Protein 4JA2 (pdb70)

Foldseek 3Di:
DAEEEEEALDPVVLVVLVVLCVVVVYHYHYHNHLVRVVVVVVPDQGQEYEAADHPPHGGLRSLQVLCVDPSRLPRAYEYEEQPPDPVVQVSSVVSRHPY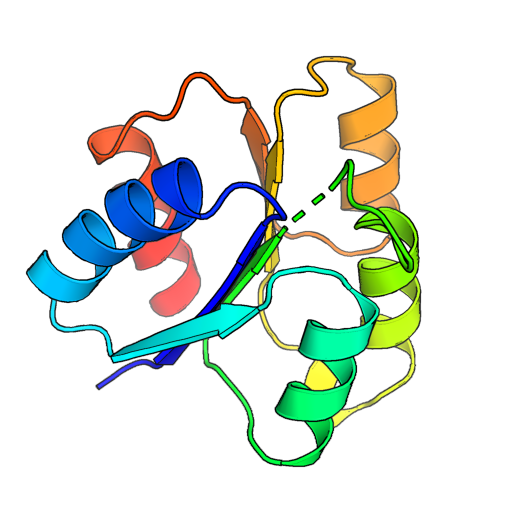YHYPVDDSVVVVVVVVVSSVD

Organism: Thermotoga maritima (strain ATCC 43589 / DSM 3109 / JCM 10099 / NBRC 100826 / MSB8) (NCBI:txid243274)

Sequence (120 aa):
SKKVLLVDDSAPIRKMVSFVLKKEGYEVIEAEENGQIALEKLSEFTPDLIVLIMMMPVMDGFTVLKKLQEKEEWKRIPVIVLTAKGGEEDESLALSLGARKVMRKPFSPSQFIEEVKHLLNE

CATH classification: 3.40.50.2300

InterPro domains:
  IPR001789 Signal transduction response regulator, receiver domain [PF00072] (5-116)
  IPR001789 Signal transduction response regulator, receiver domain [PS50110] (4-120)
  IPR001789 Signal transduction response regulator, receiver domain [SM00448] (3-116)
  IPR011006 CheY-like superfamily [SSF52172] (3-121)
  IPR050595 Bacterial response regulator [PTHR44591] (1-121)

Nearest PDB structures (foldseek):
  6rh1-assembly1_C  TM=9.984E-01  e=6.887E-20  Thermotoga maritima
  3t6k-assembly2_B  TM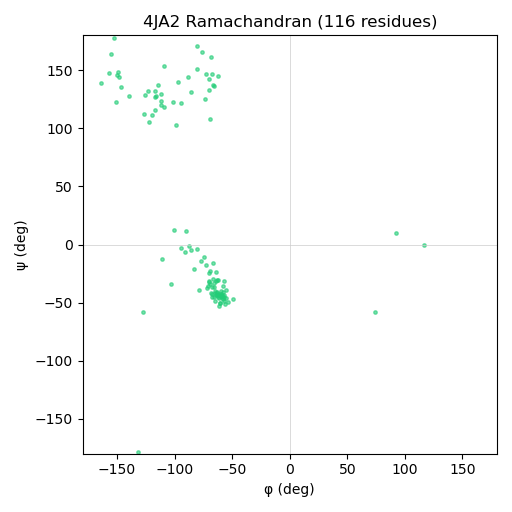=9.562E-01  e=1.834E-11  Chloroflexus aurantiacus J-10-fl
  8xat-assembly2_B-3  TM=8.828E-01  e=3.523E-07  Arabidopsis thaliana
  8xat-assembly1_A-2  TM=8.367E-01  e=3.523E-07  Arabidopsis thaliana
  2rjn-assembly1_A  TM=8.925E-01  e=2.669E-06  Neptuniibacter caesariensis

Secondary structure (DSSP, 8-state):
--EEEEE-S-HHHHHHHHHHHHHTT-EEEEESSHHHHHHHHTT---SEEE----SSS-HHHHHHHHTTSHHHHTS-EEEEES---HHHHHHHHHTT-SEEEESSP-HHHHHHHHHHHHT-

Radius of gyration: 12.89 Å; Cα contacts (8 Å, |Δi|>4): 201; chains: 1; bounding box: 32×28×31 Å

Structure (mmCIF, N/CA/C/O backbone):
data_4JA2
#
_entry.id   4JA2
#
_cell.length_a   53.980
_cell.length_b   58.060
_cell.length_c   71.470
_cell.angle_alpha   90.00
_cell.angle_beta   90.00
_cell.angle_gamma   90.00
#
_symmetry.space_group_name_H-M   'I 2 2 2'
#
loop_
_entity.id
_entity.type
_entity.pdbx_description
1 polymer 'Response regulator'
2 non-polymer 'MAGNESIUM ION'
3 non-polymer 'SULFATE ION'
4 non-polymer 'ACETATE ION'
5 water water
#
loop_
_atom_site.group_PDB
_atom_site.id
_atom_site.type_symbol
_atom_site.label_atom_id
_atom_site.label_alt_id
_atom_site.label_comp_id
_atom_site.label_asym_id
_atom_site.label_entity_id
_atom_site.label_seq_id
_atom_site.pdbx_PDB_ins_code
_atom_site.Cartn_x
_atom_site.Cartn_y
_atom_site.Cartn_z
_atom_site.occupancy
_atom_site.B_iso_or_equiv
_atom_site.auth_seq_id
_atom_site.auth_comp_id
_atom_site.auth_asym_id
_atom_site.auth_atom_id
_atom_site.pdbx_PDB_model_num
ATOM 1 N N . SER A 1 2 ? 7.633 0.048 7.752 1.00 19.30 2 SER A N 1
ATOM 2 C CA . SER A 1 2 ? 8.892 0.809 8.014 1.00 18.32 2 SER A CA 1
ATOM 3 C C . SER A 1 2 ? 9.104 1.006 9.518 1.00 17.29 2 SER A C 1
ATOM 4 O O . SER A 1 2 ? 8.149 1.004 10.300 1.00 18.78 2 SER A O 1
ATOM 6 N N . LYS A 1 3 ? 10.361 1.174 9.916 1.00 14.99 3 LYS A N 1
ATOM 7 C CA . LYS A 1 3 ? 10.694 1.397 11.324 1.00 13.78 3 LYS A CA 1
ATOM 8 C C . LYS A 1 3 ? 10.164 2.761 11.762 1.00 12.59 3 LYS A C 1
ATOM 9 O O . LYS A 1 3 ? 10.126 3.697 10.950 1.00 12.19 3 LYS A O 1
ATOM 15 N N . LYS A 1 4 ? 9.747 2.862 13.028 1.00 11.87 4 LYS A N 1
ATOM 16 C CA . LYS A 1 4 ? 9.212 4.115 13.589 1.00 11.33 4 LYS A CA 1
ATOM 17 C C . LYS A 1 4 ? 10.137 4.720 14.652 1.00 10.05 4 LYS A C 1
ATOM 18 O O . LYS A 1 4 ? 10.543 4.027 15.582 1.00 9.40 4 LYS A O 1
ATOM 24 N N . VAL A 1 5 ? 10.440 6.012 14.503 1.00 8.68 5 VAL A N 1
ATOM 25 C CA . VAL A 1 5 ? 11.319 6.729 15.436 1.00 8.10 5 VAL A CA 1
ATOM 26 C C . VAL A 1 5 ? 10.563 7.832 16.159 1.00 7.69 5 VAL A C 1
ATOM 27 O O . VAL A 1 5 ? 9.888 8.650 15.524 1.00 7.83 5 VAL A O 1
ATOM 31 N N . LEU A 1 6 ? 10.647 7.824 17.491 1.00 7.44 6 LEU A N 1
ATOM 32 C CA . LEU A 1 6 ? 10.101 8.913 18.291 1.00 7.28 6 LEU A CA 1
ATOM 33 C C . LEU A 1 6 ? 11.210 9.919 18.578 1.00 7.25 6 LEU A C 1
ATOM 34 O O . LEU A 1 6 ? 12.238 9.561 19.159 1.00 6.99 6 LEU A O 1
ATOM 39 N N . LEU A 1 7 ? 10.993 11.171 18.170 1.00 7.07 7 LEU A N 1
ATOM 40 C CA . LEU A 1 7 ? 11.971 12.241 18.332 1.00 7.39 7 LEU A CA 1
ATOM 41 C C . LEU A 1 7 ? 11.479 13.205 19.397 1.00 7.17 7 LEU A C 1
ATOM 42 O O . LEU A 1 7 ? 10.429 13.826 19.232 1.00 7.06 7 LEU A O 1
ATOM 47 N N . VAL A 1 8 ? 12.246 13.336 20.472 1.00 7.04 8 VAL A N 1
ATOM 48 C CA . VAL A 1 8 ? 11.819 14.128 21.618 1.00 6.98 8 VAL A CA 1
ATOM 49 C C . VAL A 1 8 ? 12.829 15.255 21.809 1.00 6.97 8 VAL A C 1
ATOM 50 O O . VAL A 1 8 ? 13.961 14.992 22.153 1.00 6.93 8 VAL A O 1
ATOM 54 N N . ASP A 1 9 ? 12.414 16.500 21.559 1.00 7.12 9 ASP A N 1
ATOM 55 C CA . ASP A 1 9 ? 13.287 17.678 21.737 1.00 7.49 9 ASP A CA 1
ATOM 56 C C . ASP A 1 9 ? 12.407 18.932 21.753 1.00 7.65 9 ASP A C 1
ATOM 57 O O . ASP A 1 9 ? 11.466 19.035 20.975 1.00 7.68 9 ASP A O 1
ATOM 62 N N . ASP A 1 10 ? 12.716 19.880 22.636 1.00 8.00 10 ASP A N 1
ATOM 63 C CA . ASP A 1 10 ? 11.890 21.090 22.742 1.00 8.59 10 ASP A CA 1
ATOM 64 C C . ASP A 1 10 ? 12.170 22.154 21.682 1.00 9.03 10 ASP A C 1
ATOM 65 O O . ASP A 1 10 ? 11.473 23.190 21.627 1.00 9.26 10 ASP A O 1
ATOM 70 N N . SER A 1 11 ? 13.173 21.903 20.843 1.00 8.85 11 SER A N 1
ATOM 71 C CA . SER A 1 11 ? 13.442 22.749 19.680 1.00 9.13 11 SER A CA 1
ATOM 72 C C . SER A 1 11 ? 12.864 22.138 18.393 1.00 9.29 11 SER A C 1
ATOM 73 O O . SER A 1 11 ? 13.426 21.200 17.847 1.00 9.11 11 SER A O 1
ATOM 76 N N . ALA A 1 12 ? 11.730 22.663 17.911 1.00 9.51 12 ALA A N 1
ATOM 77 C CA . ALA A 1 12 ? 11.164 22.174 16.662 1.00 9.73 12 ALA A CA 1
ATOM 78 C C . ALA A 1 12 ? 12.156 22.243 15.486 1.00 9.85 12 ALA A C 1
ATOM 79 O O . ALA A 1 12 ? 12.183 21.308 14.679 1.00 9.81 12 ALA A O 1
ATOM 81 N N . PRO A 1 13 ? 12.982 23.320 15.391 1.00 10.14 13 PRO A N 1
ATOM 82 C CA . PRO A 1 13 ? 13.966 23.336 14.300 1.00 10.33 13 PRO A CA 1
ATOM 83 C C . PRO A 1 13 ? 14.955 22.147 14.337 1.00 10.60 13 PRO A C 1
ATOM 84 O O . PRO A 1 13 ? 15.269 21.573 13.284 1.00 10.80 13 PRO A O 1
ATOM 88 N N . ILE A 1 14 ? 15.408 21.761 15.528 1.00 11.02 14 ILE A N 1
ATOM 89 C CA . ILE A 1 14 ? 16.203 20.543 15.678 1.00 11.36 14 ILE A CA 1
ATOM 90 C C . ILE A 1 14 ? 15.434 19.274 15.250 1.00 10.88 14 ILE A C 1
ATOM 91 O O . ILE A 1 14 ? 15.974 18.433 14.526 1.00 10.19 14 ILE A O 1
ATOM 96 N N . ARG A 1 15 ? 14.183 19.136 15.693 1.00 10.75 15 ARG A N 1
ATOM 97 C CA . ARG A 1 15 ? 13.377 17.966 15.334 1.00 11.13 15 ARG A CA 1
ATOM 98 C C . ARG A 1 15 ? 13.205 17.860 13.825 1.00 11.26 15 ARG A C 1
ATOM 99 O O . ARG A 1 15 ? 13.312 16.785 13.251 1.00 11.35 15 ARG A O 1
ATOM 107 N N . LYS A 1 16 ? 12.945 18.992 13.185 1.00 12.09 16 LYS A N 1
ATOM 108 C CA . LYS A 1 16 ? 12.773 19.028 11.740 1.00 13.06 16 LYS A CA 1
ATOM 109 C C . LYS A 1 16 ? 14.027 18.582 10.973 1.00 12.93 16 LYS A C 1
ATOM 110 O O . LYS A 1 16 ? 13.933 17.818 10.011 1.00 12.61 16 LYS A O 1
ATOM 116 N N . MET A 1 17 ? 15.191 19.041 11.425 1.00 13.01 17 MET A N 1
ATOM 117 C CA . MET A 1 17 ? 16.479 18.656 10.849 1.00 13.52 17 MET A CA 1
ATOM 118 C C . MET A 1 17 ? 16.704 17.145 10.962 1.00 12.51 17 MET A C 1
ATOM 119 O O . MET A 1 17 ? 17.015 16.477 9.969 1.00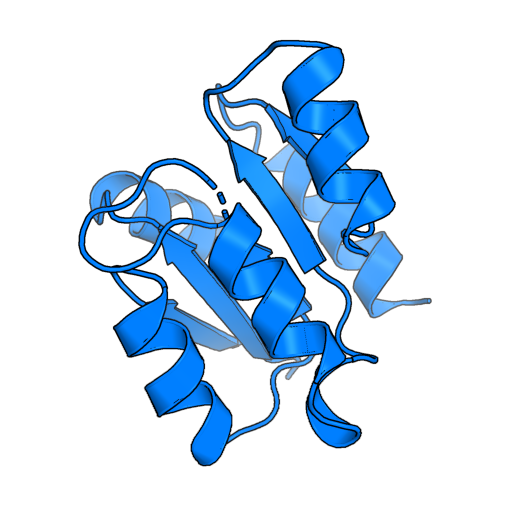 12.30 17 MET A O 1
ATOM 124 N N . VAL A 1 18 ? 16.518 16.612 12.166 1.00 11.42 18 VAL A N 1
ATOM 125 C CA . VAL A 1 18 ? 16.701 15.178 12.419 1.00 10.89 18 VAL A CA 1
ATOM 126 C C . VAL A 1 18 ? 15.659 14.331 11.649 1.00 11.10 18 VAL A C 1
ATOM 127 O O . VAL A 1 18 ? 15.997 13.283 11.090 1.00 10.21 18 VAL A O 1
ATOM 131 N N . SER A 1 19 ? 14.415 14.810 11.602 1.00 11.45 19 SER A N 1
ATOM 132 C CA . SER A 1 19 ? 13.333 14.124 10.888 1.00 12.85 19 SER A CA 1
ATOM 133 C C . SER A 1 19 ? 13.673 13.954 9.410 1.00 13.69 19 SER A C 1
ATOM 134 O O . SER A 1 19 ? 13.479 12.877 8.845 1.00 13.71 19 SER A O 1
ATOM 137 N N . PHE A 1 20 ? 14.199 15.014 8.797 1.00 14.54 20 PHE A N 1
ATOM 138 C CA . PHE A 1 20 ? 14.594 14.954 7.388 1.00 15.81 20 PHE A CA 1
ATOM 139 C C . PHE A 1 20 ? 15.585 13.818 7.114 1.00 15.55 20 PHE A C 1
ATOM 140 O O . PHE A 1 20 ? 15.406 13.066 6.165 1.00 15.78 20 PHE A O 1
ATOM 148 N N . VAL A 1 21 ? 16.606 13.688 7.965 1.00 15.29 21 VAL A N 1
ATOM 149 C CA . VAL A 1 21 ? 17.598 12.616 7.860 1.00 15.16 21 VAL A CA 1
ATOM 150 C C . VAL A 1 21 ? 16.964 11.223 8.025 1.00 15.14 21 VAL A C 1
ATOM 151 O O . VAL A 1 21 ? 17.296 10.279 7.286 1.00 15.26 21 VAL A O 1
ATOM 155 N N . LEU A 1 22 ? 16.059 11.091 9.000 1.00 13.77 22 LEU A N 1
ATOM 156 C CA . LEU A 1 22 ? 15.376 9.816 9.218 1.00 13.44 22 LEU A CA 1
ATOM 157 C C . LEU A 1 22 ? 14.446 9.470 8.052 1.00 14.09 22 LEU A C 1
ATOM 158 O O . LEU A 1 22 ? 14.413 8.326 7.602 1.00 13.59 22 LEU A O 1
ATOM 163 N N . LYS A 1 23 ? 13.710 10.462 7.561 1.00 14.65 23 LYS A N 1
ATOM 164 C CA . LYS A 1 23 ? 12.752 10.229 6.470 1.00 16.68 23 LYS A CA 1
ATOM 165 C C . LYS A 1 23 ? 13.458 9.865 5.165 1.00 17.60 23 LYS A C 1
ATOM 166 O O . LYS A 1 23 ? 12.920 9.113 4.350 1.00 17.17 23 LYS A O 1
ATOM 172 N N . LYS A 1 24 ? 14.680 10.373 4.998 1.00 18.68 24 LYS A N 1
ATOM 173 C CA . LYS A 1 24 ? 15.503 10.064 3.830 1.00 20.66 24 LYS A CA 1
ATOM 174 C C . LYS A 1 24 ? 15.843 8.571 3.770 1.00 20.70 24 LYS A C 1
ATOM 175 O O . LYS A 1 24 ? 15.983 8.001 2.679 1.00 21.95 24 LYS A O 1
ATOM 181 N N . GLU A 1 25 ? 15.942 7.933 4.938 1.00 20.61 25 GLU A N 1
ATOM 182 C CA . GLU A 1 25 ? 16.167 6.482 5.032 1.00 20.95 25 GLU A CA 1
ATOM 183 C C . GLU A 1 25 ? 14.871 5.669 4.971 1.00 20.30 25 GLU A C 1
ATOM 184 O O . GLU A 1 25 ? 14.892 4.434 4.957 1.00 20.11 25 GLU A O 1
ATOM 190 N N . GLY A 1 26 ? 13.741 6.367 4.935 1.00 18.85 26 GLY A N 1
ATOM 191 C CA . GLY A 1 26 ? 12.442 5.716 4.816 1.00 18.08 26 GLY A CA 1
ATOM 192 C C . GLY A 1 26 ? 11.752 5.407 6.132 1.00 17.36 26 GLY A C 1
ATOM 193 O O . GLY A 1 26 ? 10.749 4.704 6.145 1.00 17.42 26 GLY A O 1
ATOM 194 N N . TYR A 1 27 ? 12.280 5.938 7.237 1.00 15.71 27 TYR A N 1
ATOM 195 C CA . TYR A 1 27 ? 11.671 5.728 8.560 1.00 15.04 27 TYR A CA 1
ATOM 196 C C . TYR A 1 27 ? 10.494 6.661 8.768 1.00 14.15 27 TYR A C 1
ATOM 197 O O . TYR A 1 27 ? 10.456 7.754 8.193 1.00 13.93 27 TYR A O 1
ATOM 206 N N . GLU A 1 28 ? 9.529 6.214 9.567 1.00 13.74 28 GLU A N 1
ATOM 207 C CA . GLU A 1 28 ? 8.415 7.048 10.009 1.00 13.88 28 GLU A CA 1
ATOM 208 C C . GLU A 1 28 ? 8.853 7.756 11.272 1.00 12.59 28 GLU A C 1
ATOM 209 O O . GLU A 1 28 ? 9.607 7.194 12.076 1.00 11.79 28 GLU A O 1
ATOM 215 N N . VAL A 1 29 ? 8.396 8.997 11.427 1.00 11.24 29 VAL A N 1
ATOM 216 C CA . VAL A 1 29 ? 8.870 9.861 12.508 1.00 10.54 29 VAL A CA 1
ATOM 217 C C . VAL A 1 29 ? 7.669 10.368 13.295 1.00 10.00 29 VAL A C 1
ATOM 218 O O . VAL A 1 29 ? 6.691 10.848 12.704 1.00 9.88 29 VAL A O 1
ATOM 222 N N . ILE A 1 30 ? 7.727 10.198 14.618 1.00 9.44 30 ILE A N 1
ATOM 223 C CA . ILE A 1 30 ? 6.734 10.715 15.544 1.00 9.40 30 ILE A CA 1
ATOM 224 C C . ILE A 1 30 ? 7.478 11.724 16.429 1.00 9.11 30 ILE A C 1
ATOM 225 O O . ILE A 1 30 ? 8.581 11.438 16.897 1.00 9.15 30 ILE A O 1
ATOM 230 N N . GLU A 1 31 ? 6.908 12.910 16.616 1.00 9.03 31 GLU A N 1
ATOM 231 C CA . GLU A 1 31 ? 7.576 13.972 17.372 1.00 9.21 31 GLU A CA 1
ATOM 232 C C . GLU A 1 31 ? 6.951 14.260 18.739 1.00 8.97 31 GLU A C 1
ATOM 233 O O . GLU A 1 31 ? 5.750 14.080 18.940 1.00 8.83 31 GLU A O 1
ATOM 239 N N . ALA A 1 32 ? 7.773 14.768 19.651 1.00 8.56 32 ALA A N 1
ATOM 240 C CA . ALA A 1 32 ? 7.312 15.218 20.971 1.00 8.53 32 ALA A CA 1
ATOM 241 C C . ALA A 1 32 ? 8.146 16.402 21.428 1.00 8.41 32 ALA A C 1
ATOM 242 O O . ALA A 1 32 ? 9.384 16.372 21.333 1.00 8.06 32 ALA A O 1
ATOM 244 N N . GLU A 1 33 ? 7.475 17.427 21.954 1.00 8.52 33 GLU A N 1
ATOM 245 C CA A GLU A 1 33 ? 8.160 18.672 22.335 0.50 8.60 33 GLU A CA 1
ATOM 246 C CA B GLU A 1 33 ? 8.154 18.667 22.340 0.50 8.61 33 GLU A CA 1
ATOM 247 C C . GLU A 1 33 ? 8.734 18.645 23.750 1.00 8.46 33 GLU A C 1
ATOM 248 O O . GLU A 1 33 ? 9.598 19.455 24.089 1.00 8.60 33 GLU A O 1
ATOM 259 N N . ASN A 1 34 ? 8.259 17.724 24.586 1.00 7.99 34 ASN A N 1
ATOM 260 C CA . ASN A 1 34 ? 8.842 17.573 25.910 1.00 7.32 34 ASN A CA 1
ATOM 261 C C . ASN A 1 34 ? 8.653 16.134 26.413 1.00 7.14 34 ASN A C 1
ATOM 262 O O . ASN A 1 34 ? 8.089 15.297 25.711 1.00 6.67 34 ASN A O 1
ATOM 267 N N . GLY A 1 35 ? 9.174 15.838 27.598 1.00 7.04 35 GLY A N 1
ATOM 268 C CA . GLY A 1 35 ? 9.160 14.459 28.104 1.00 7.01 35 GLY A CA 1
ATOM 269 C C . GLY A 1 35 ? 7.771 13.942 28.422 1.00 7.14 35 GLY A C 1
ATOM 270 O O . GLY A 1 35 ? 7.469 12.751 28.201 1.00 6.69 35 GLY A O 1
ATOM 271 N N . GLN A 1 36 ? 6.924 14.840 28.933 1.00 7.23 36 GLN A N 1
ATOM 272 C CA . GLN A 1 36 ? 5.541 14.495 29.286 1.00 7.59 36 GLN A CA 1
ATOM 273 C C . GLN A 1 36 ? 4.752 14.122 28.023 1.00 7.27 36 GLN A C 1
ATOM 274 O O . GLN A 1 36 ? 4.093 13.088 27.989 1.00 6.89 36 GLN A O 1
ATOM 280 N N . ILE A 1 37 ? 4.843 14.964 26.990 1.00 6.82 37 ILE A N 1
ATOM 281 C CA . ILE A 1 37 ? 4.216 14.685 25.698 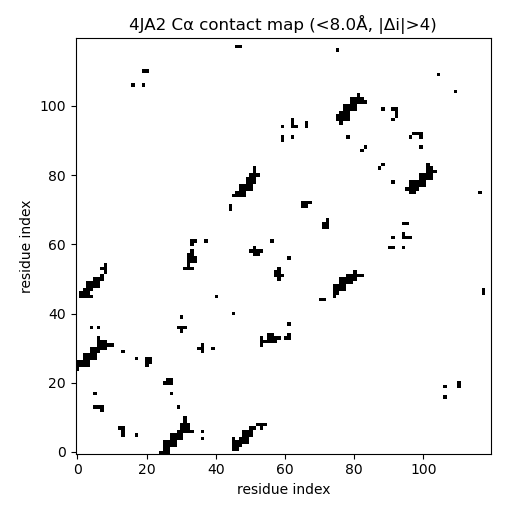1.00 6.48 37 ILE A CA 1
ATOM 282 C C . ILE A 1 37 ? 4.721 13.338 25.141 1.00 6.63 37 ILE A C 1
ATOM 283 O O . ILE A 1 37 ? 3.928 12.527 24.638 1.00 6.75 37 ILE A O 1
ATOM 288 N N . ALA A 1 38 ? 6.029 13.098 25.246 1.00 6.51 38 ALA A N 1
ATOM 289 C CA . ALA A 1 38 ? 6.626 11.828 24.808 1.00 6.61 38 ALA A CA 1
ATOM 290 C C . ALA A 1 38 ? 5.985 10.600 25.484 1.00 6.70 38 ALA A C 1
ATOM 291 O O . ALA A 1 38 ? 5.550 9.670 24.796 1.00 6.75 38 ALA A O 1
ATOM 293 N N . LEU A 1 39 ? 5.887 10.620 26.812 1.00 6.83 39 LEU A N 1
ATOM 294 C CA . LEU A 1 39 ? 5.303 9.479 27.545 1.00 7.06 39 LEU A CA 1
ATOM 295 C C . LEU A 1 39 ? 3.820 9.311 27.228 1.00 7.32 39 LEU A C 1
ATOM 296 O O . LEU A 1 39 ? 3.330 8.173 27.134 1.00 7.46 39 LEU A O 1
ATOM 301 N N . GLU A 1 40 ? 3.109 10.427 27.050 1.00 7.42 40 GLU A N 1
ATOM 302 C CA . GLU A 1 40 ? 1.706 10.375 26.607 1.00 7.64 40 GLU A CA 1
ATOM 303 C C . GLU A 1 40 ? 1.550 9.640 25.281 1.00 7.96 40 GLU A C 1
ATOM 304 O O . GLU A 1 40 ? 0.666 8.798 25.140 1.00 8.01 40 GLU A O 1
ATOM 310 N N . LYS A 1 41 ? 2.418 9.941 24.318 1.00 7.94 41 LYS A N 1
ATOM 311 C CA . LYS A 1 41 ? 2.336 9.304 23.011 1.00 8.43 41 LYS A CA 1
ATOM 312 C C . LYS A 1 41 ? 2.715 7.828 23.107 1.00 8.78 41 LYS A C 1
ATOM 313 O O . LYS A 1 41 ? 2.146 7.002 22.411 1.00 8.96 41 LYS A O 1
ATOM 319 N N . LEU A 1 42 ? 3.651 7.522 23.999 1.00 9.45 42 LEU A N 1
ATOM 320 C CA . LEU A 1 42 ? 4.104 6.149 24.251 1.00 10.67 42 LEU A CA 1
ATOM 321 C C . LEU A 1 42 ? 3.046 5.241 24.888 1.00 11.85 42 LEU A C 1
ATOM 322 O O . LEU A 1 42 ? 3.177 4.021 24.860 1.00 12.40 42 LEU A O 1
ATOM 327 N N . SER A 1 43 ? 1.991 5.825 25.440 1.00 13.15 43 SER A N 1
ATOM 328 C CA . SER A 1 43 ? 0.885 5.021 25.964 1.00 15.11 43 SER A CA 1
ATOM 329 C C . SER A 1 43 ? 0.130 4.349 24.821 1.00 15.75 43 SER A C 1
ATOM 330 O O . SER A 1 43 ? -0.499 3.308 25.020 1.00 16.77 43 SER A O 1
ATOM 333 N N . GLU A 1 44 ? 0.237 4.928 23.622 1.00 16.31 44 GLU A N 1
ATOM 334 C CA . GLU A 1 44 ? -0.597 4.569 22.483 1.00 17.59 44 GLU A CA 1
ATOM 335 C C . GLU A 1 44 ? 0.129 3.857 21.336 1.00 16.63 44 GLU A C 1
ATOM 336 O O . GLU A 1 44 ? -0.517 3.331 20.419 1.00 17.26 44 GLU A O 1
ATOM 342 N N . PHE A 1 45 ? 1.461 3.868 21.361 1.00 14.38 45 PHE A N 1
ATOM 343 C CA . PHE A 1 45 ? 2.234 3.183 20.330 1.00 13.38 45 PHE A CA 1
ATOM 344 C C . PHE A 1 45 ? 3.614 2.809 20.864 1.00 12.52 45 PHE A C 1
ATOM 345 O O . PHE A 1 45 ? 4.045 3.322 21.900 1.00 11.92 45 PHE A O 1
ATOM 353 N N . THR A 1 46 ? 4.283 1.911 20.147 1.00 11.86 46 THR A N 1
ATOM 354 C CA . THR A 1 46 ? 5.625 1.443 20.494 1.00 11.14 46 THR A CA 1
ATOM 355 C C . THR A 1 46 ? 6.593 1.708 19.324 1.00 10.14 46 THR A C 1
ATOM 356 O O . THR A 1 46 ? 6.536 1.032 18.293 1.00 9.91 46 THR A O 1
ATOM 360 N N . PRO A 1 47 ? 7.469 2.715 19.458 1.00 9.13 47 PRO A N 1
ATOM 361 C CA . PRO A 1 47 ? 8.441 2.938 18.379 1.00 8.58 47 PRO A CA 1
ATOM 362 C C . PRO A 1 47 ? 9.572 1.915 18.420 1.00 8.15 47 PRO A C 1
ATOM 363 O O . PRO A 1 47 ? 9.735 1.210 19.419 1.00 8.14 47 PRO A O 1
ATOM 367 N N . ASP A 1 48 ? 10.331 1.842 17.335 1.00 7.83 48 ASP A N 1
ATOM 368 C CA . ASP A 1 48 ? 11.524 1.010 17.246 1.00 7.74 48 ASP A CA 1
ATOM 369 C C . ASP A 1 48 ? 12.756 1.682 17.849 1.00 7.44 48 ASP A C 1
ATOM 370 O O . ASP A 1 48 ? 13.725 1.008 18.222 1.00 7.56 48 ASP A O 1
ATOM 375 N N . LEU A 1 49 ? 12.716 3.006 17.961 1.00 7.01 49 LEU A N 1
ATOM 376 C CA . LEU A 1 49 ? 13.853 3.778 18.466 1.00 6.78 49 LEU A CA 1
ATOM 377 C C . LEU A 1 49 ? 13.356 5.107 19.012 1.00 6.52 49 LEU A C 1
ATOM 378 O O . LEU A 1 49 ? 12.383 5.655 18.502 1.00 6.35 49 LEU A O 1
ATOM 383 N N . ILE A 1 50 ? 14.031 5.619 20.046 1.00 6.12 50 ILE A N 1
ATOM 384 C CA . ILE A 1 50 ? 13.711 6.930 20.626 1.00 5.88 50 ILE A CA 1
ATOM 385 C C . ILE A 1 50 ? 14.986 7.775 20.550 1.00 5.81 50 ILE A C 1
ATOM 386 O O . ILE A 1 50 ? 16.073 7.288 20.899 1.00 5.71 50 ILE A O 1
ATOM 391 N N . VAL A 1 51 ? 14.858 9.009 20.070 1.00 5.59 51 VAL A N 1
ATOM 392 C CA . VAL A 1 51 ? 15.949 9.994 20.101 1.00 5.45 51 VAL A CA 1
ATOM 393 C C . VAL A 1 51 ? 15.502 11.060 21.090 1.00 5.47 51 VAL A C 1
ATOM 394 O O . VAL A 1 51 ? 14.404 11.619 20.952 1.00 5.45 51 VAL A O 1
ATOM 398 N N . LEU A 1 52 ? 16.330 11.284 22.107 1.00 5.31 52 LEU A N 1
ATOM 399 C CA . LEU A 1 52 ? 15.894 11.960 23.336 1.00 5.33 52 LEU A CA 1
ATOM 400 C C . LEU A 1 52 ? 16.840 13.088 23.776 1.00 5.48 52 LEU A C 1
ATOM 401 O O . LEU A 1 52 ? 18.011 12.859 24.058 1.00 5.37 52 LEU A O 1
ATOM 418 N N . ILE A 1 54 ? 17.957 16.152 26.466 1.00 7.08 54 ILE A N 1
ATOM 419 C CA . ILE A 1 54 ? 17.990 16.245 27.929 1.00 7.95 54 ILE A CA 1
ATOM 420 C C . ILE A 1 54 ? 17.235 17.473 28.453 1.00 8.55 54 ILE A C 1
ATOM 421 O O . ILE A 1 54 ? 16.283 17.330 29.223 1.00 8.70 54 ILE A O 1
ATOM 426 N N . MET A 1 55 ? 17.633 18.669 28.020 1.00 9.09 55 MET A N 1
ATOM 427 C CA A MET A 1 55 ? 17.067 19.913 28.555 0.50 9.37 55 MET A CA 1
ATOM 428 C CA B MET A 1 55 ? 17.047 19.883 28.582 0.50 9.85 55 MET A CA 1
ATOM 429 C C . MET A 1 55 ? 15.744 20.263 27.885 1.00 9.48 55 MET A C 1
ATOM 430 O O . MET A 1 55 ? 15.717 20.635 26.698 1.00 9.58 55 MET A O 1
ATOM 439 N N . MET A 1 56 ? 14.653 20.129 28.636 1.00 9.60 56 MET A N 1
ATOM 440 C CA . MET A 1 56 ? 13.312 20.350 28.123 1.00 9.72 56 MET A CA 1
ATOM 441 C C . MET A 1 56 ? 12.430 20.837 29.260 1.00 10.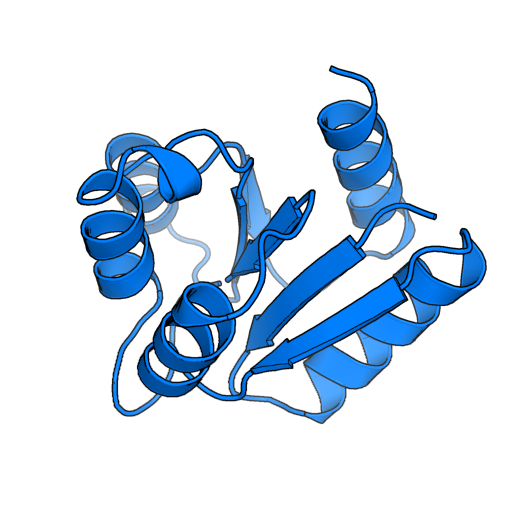49 56 MET A C 1
ATOM 442 O O . MET A 1 56 ? 12.604 20.385 30.400 1.00 11.29 56 MET A O 1
ATOM 447 N N . PRO A 1 57 ? 11.462 21.724 28.952 1.00 11.04 57 PRO A N 1
ATOM 448 C CA . PRO A 1 57 ? 10.480 22.148 29.953 1.00 11.26 57 PRO A CA 1
ATOM 449 C C . PRO A 1 57 ? 9.540 20.984 30.307 1.00 11.37 57 PRO A C 1
ATOM 450 O O . PRO A 1 57 ? 9.434 20.017 29.531 1.00 10.97 57 PRO A O 1
ATOM 454 N N . VAL A 1 58 ? 8.857 21.104 31.450 1.00 11.65 58 VAL A N 1
ATOM 455 C CA . VAL A 1 58 ? 7.829 20.139 31.923 1.00 11.01 58 VAL A CA 1
ATOM 456 C C . VAL A 1 58 ? 8.428 18.822 32.450 1.00 10.85 58 VAL A C 1
ATOM 457 O O . VAL A 1 58 ? 8.216 18.452 33.605 1.00 10.74 58 VAL A O 1
ATOM 461 N N . MET A 1 59 ? 9.180 18.124 31.597 1.00 10.13 59 MET A N 1
ATOM 462 C CA . MET A 1 59 ? 9.877 16.911 31.990 1.00 9.87 59 MET A CA 1
ATOM 463 C C . MET A 1 59 ? 11.125 16.784 31.137 1.00 9.36 59 MET A C 1
ATOM 464 O O . MET A 1 59 ? 11.044 16.754 29.909 1.00 8.73 59 MET A O 1
ATOM 469 N N . ASP A 1 60 ? 12.271 16.712 31.808 1.00 9.65 60 ASP A N 1
ATOM 470 C CA . ASP A 1 60 ? 13.578 16.585 31.162 1.00 9.73 60 ASP A CA 1
ATOM 471 C C . ASP A 1 60 ? 13.874 15.146 30.746 1.00 9.02 60 ASP A C 1
ATOM 472 O O . ASP A 1 60 ? 13.169 14.209 31.147 1.00 8.63 60 ASP A O 1
ATOM 477 N N . GLY A 1 61 ? 14.961 14.975 29.987 1.00 8.42 61 GLY A N 1
ATOM 478 C CA . GLY A 1 61 ? 15.307 13.667 29.415 1.00 8.11 61 GLY A CA 1
ATOM 479 C C . GLY A 1 61 ? 15.764 12.628 30.424 1.00 7.99 61 GLY A C 1
ATOM 480 O O . GLY A 1 61 ? 15.563 11.435 30.210 1.00 7.68 61 GLY A O 1
ATOM 481 N N . PHE A 1 62 ? 16.413 13.057 31.516 1.00 8.06 62 PHE A N 1
ATOM 482 C CA . PHE A 1 62 ? 16.761 12.103 32.583 1.00 8.15 62 PHE A CA 1
ATOM 483 C C . PHE A 1 62 ? 15.502 11.478 33.196 1.00 8.00 62 PHE A C 1
ATOM 484 O O . PHE A 1 62 ? 15.432 10.262 33.408 1.00 7.90 62 PHE A O 1
ATOM 492 N N . THR A 1 63 ? 14.504 12.312 33.483 1.00 8.06 63 THR A N 1
ATOM 493 C CA . THR A 1 63 ? 13.237 11.821 34.014 1.00 8.02 63 THR A CA 1
ATOM 494 C C . THR A 1 63 ? 12.539 10.909 33.024 1.00 8.10 63 THR A C 1
ATOM 495 O O . THR A 1 63 ? 12.008 9.864 33.402 1.00 8.15 63 THR A O 1
ATOM 499 N N . VAL A 1 64 ? 12.575 11.264 31.740 1.00 7.93 64 VAL A N 1
ATOM 500 C CA . VAL A 1 64 ? 12.092 10.323 30.720 1.00 7.67 64 VAL A CA 1
ATOM 501 C C . VAL A 1 64 ? 12.763 8.954 30.821 1.00 7.75 64 VAL A C 1
ATOM 502 O O . VAL A 1 64 ? 12.071 7.920 30.821 1.00 7.60 64 VAL A O 1
ATOM 506 N N . LEU A 1 65 ? 14.094 8.927 30.909 1.00 7.82 65 LEU A N 1
ATOM 507 C CA . LEU A 1 65 ? 14.797 7.640 30.986 1.00 8.46 65 LEU A CA 1
ATOM 508 C C . LEU A 1 65 ? 14.336 6.817 32.184 1.00 8.82 65 LEU A C 1
ATOM 509 O O . LEU A 1 65 ? 14.165 5.594 32.063 1.00 9.03 65 LEU A O 1
ATOM 514 N N . LYS A 1 66 ? 14.135 7.487 33.318 1.00 9.25 66 LYS A N 1
ATOM 515 C CA . LYS A 1 66 ? 13.628 6.837 34.542 1.00 10.26 66 LYS A CA 1
ATOM 516 C C . LYS A 1 66 ? 12.257 6.221 34.309 1.00 10.41 66 LYS A C 1
ATOM 517 O O . LYS A 1 66 ? 12.010 5.078 34.707 1.00 10.21 66 LYS A O 1
ATOM 523 N N . LYS A 1 67 ? 11.377 6.965 33.635 1.00 10.43 67 LYS A N 1
ATOM 524 C CA . LYS A 1 67 ? 10.024 6.467 33.355 1.00 10.31 67 LYS A CA 1
ATOM 525 C C . LYS A 1 67 ? 9.996 5.335 32.327 1.00 10.12 67 LYS A C 1
ATOM 526 O O . LYS A 1 67 ? 9.149 4.448 32.419 1.00 9.85 67 LYS A O 1
ATOM 532 N N . LEU A 1 68 ? 10.918 5.349 31.363 1.00 10.06 68 LEU A N 1
ATOM 533 C CA . LEU A 1 68 ? 10.962 4.286 30.357 1.00 10.29 68 LEU A CA 1
ATOM 534 C C . LEU A 1 68 ? 11.281 2.928 30.988 1.00 11.58 68 LEU A C 1
ATOM 535 O O . LEU A 1 68 ? 10.825 1.887 30.504 1.00 11.36 68 LEU A O 1
ATOM 540 N N . GLN A 1 69 ? 12.067 2.959 32.059 1.00 13.27 69 GLN A N 1
ATOM 541 C CA . GLN A 1 69 ? 12.454 1.738 32.780 1.00 15.56 69 GLN A CA 1
ATOM 542 C C . GLN A 1 69 ? 11.292 1.165 33.583 1.00 16.36 69 GLN A C 1
ATOM 543 O O . GLN A 1 69 ? 11.312 -0.001 33.966 1.00 16.32 69 GLN A O 1
ATOM 549 N N . GLU A 1 70 ? 10.264 1.971 33.823 1.00 17.50 70 GLU A N 1
ATOM 550 C CA . GLU A 1 70 ? 9.152 1.538 34.668 1.00 19.73 70 GLU A CA 1
ATOM 551 C C . GLU A 1 70 ? 8.020 0.860 33.896 1.00 20.71 70 GLU A C 1
ATOM 552 O O . GLU A 1 70 ? 6.954 0.618 34.448 1.00 22.98 70 GLU A O 1
ATOM 558 N 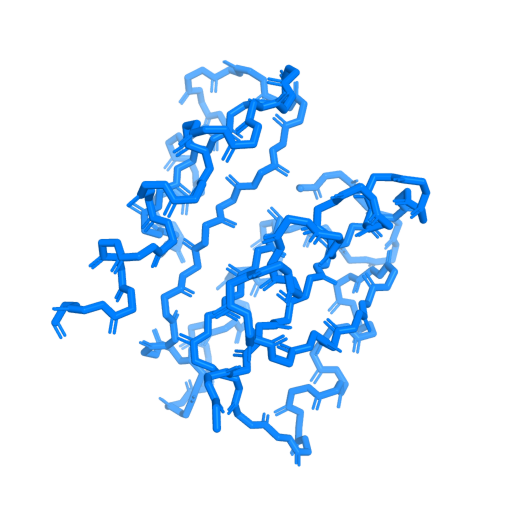N . LYS A 1 71 ? 8.255 0.527 32.631 1.00 21.47 71 LYS A N 1
ATOM 559 C CA . LYS A 1 71 ? 7.263 -0.211 31.863 1.00 22.46 71 LYS A CA 1
ATOM 560 C C . LYS A 1 71 ? 7.911 -1.286 30.993 1.00 22.61 71 LYS A C 1
ATOM 561 O O . LYS A 1 71 ? 8.837 -1.007 30.239 1.00 20.38 71 LYS A O 1
ATOM 567 N N . GLU A 1 72 ? 7.417 -2.520 31.115 1.00 23.57 72 GLU A N 1
ATOM 568 C CA . GLU A 1 72 ? 7.942 -3.652 30.345 1.00 24.39 72 GLU A CA 1
ATOM 569 C C . GLU A 1 72 ? 8.061 -3.371 28.836 1.00 23.49 72 GLU A C 1
ATOM 570 O O . GLU A 1 72 ? 9.094 -3.650 28.227 1.00 24.19 72 GLU A O 1
ATOM 576 N N . GLU A 1 73 ? 7.010 -2.803 28.253 1.00 23.37 73 GLU A N 1
ATOM 577 C CA . GLU A 1 73 ? 6.965 -2.513 26.811 1.00 22.17 73 GLU A CA 1
ATOM 578 C C . GLU A 1 73 ? 7.823 -1.322 26.380 1.00 20.02 73 GLU A C 1
ATOM 579 O O . GLU A 1 73 ? 8.019 -1.109 25.176 1.00 20.71 73 GLU A O 1
ATOM 585 N N . TRP A 1 74 ? 8.322 -0.558 27.353 1.00 16.45 74 TRP A N 1
ATOM 586 C CA . TRP A 1 74 ? 9.150 0.626 27.089 1.00 14.42 74 TRP A CA 1
ATOM 587 C C . TRP A 1 74 ? 10.610 0.381 27.333 1.00 13.42 74 TRP A C 1
ATOM 588 O O . TRP A 1 74 ? 11.465 0.947 26.642 1.00 12.47 74 TRP A O 1
ATOM 599 N N . LYS A 1 75 ? 10.918 -0.453 28.329 1.00 13.15 75 LYS A N 1
ATOM 600 C CA . LYS A 1 75 ? 12.289 -0.572 28.812 1.00 13.17 75 LYS A CA 1
ATOM 601 C C . LYS A 1 75 ? 13.233 -1.131 27.751 1.00 12.75 75 LYS A C 1
ATOM 602 O O . LYS A 1 75 ? 14.437 -0.876 27.814 1.00 12.16 75 LYS A O 1
ATOM 608 N N . ARG A 1 76 ? 12.681 -1.872 26.777 1.00 12.45 76 ARG A N 1
ATOM 609 C CA . ARG A 1 76 ? 13.501 -2.519 25.756 1.00 12.50 76 ARG A CA 1
ATOM 610 C C . ARG A 1 76 ? 13.725 -1.671 24.488 1.00 11.03 76 ARG A C 1
ATOM 611 O O . ARG A 1 76 ? 14.516 -2.060 23.631 1.00 10.84 76 ARG A O 1
ATOM 619 N N . ILE A 1 77 ? 13.064 -0.513 24.393 1.00 9.94 77 ILE A N 1
ATOM 620 C CA . ILE A 1 77 ? 13.229 0.365 23.210 1.00 9.36 77 ILE A CA 1
ATOM 621 C C . ILE A 1 77 ? 14.603 1.034 23.286 1.00 8.93 77 ILE A C 1
ATOM 622 O O . ILE A 1 77 ? 14.914 1.659 24.308 1.00 9.33 77 ILE A O 1
ATOM 627 N N . PRO A 1 78 ? 15.441 0.893 22.232 1.00 8.49 78 PRO A N 1
ATOM 628 C CA . PRO A 1 78 ? 16.746 1.555 22.311 1.00 8.07 78 PRO A CA 1
ATOM 629 C C . PRO A 1 78 ? 16.588 3.071 22.292 1.00 7.73 78 PRO A C 1
ATOM 630 O O . PRO A 1 78 ? 15.772 3.593 21.520 1.00 7.42 78 PRO A O 1
ATOM 634 N N . VAL A 1 79 ? 17.346 3.757 23.152 1.00 7.26 79 VAL A N 1
ATOM 635 C CA . VAL A 1 79 ? 17.314 5.229 23.216 1.00 6.97 79 VAL A CA 1
ATOM 636 C C . VAL A 1 79 ? 18.674 5.813 22.856 1.00 6.81 79 VAL A C 1
ATOM 637 O O . VAL A 1 79 ? 19.689 5.407 23.422 1.00 6.72 79 VAL A O 1
ATOM 641 N N . ILE A 1 80 ? 18.693 6.745 21.898 1.00 6.60 80 ILE A N 1
ATOM 642 C CA . ILE A 1 80 ? 19.877 7.577 21.655 1.00 6.70 80 ILE A CA 1
ATOM 643 C C . ILE A 1 80 ? 19.590 8.924 22.300 1.00 6.61 80 ILE A C 1
ATOM 644 O O . ILE A 1 80 ? 18.599 9.575 21.973 1.00 6.25 80 ILE A O 1
ATOM 649 N N . VAL A 1 81 ? 20.453 9.336 23.219 1.00 6.50 81 VAL A N 1
ATOM 650 C CA . VAL A 1 81 ? 20.327 10.669 23.781 1.00 6.69 81 VAL A CA 1
ATOM 651 C C . VAL A 1 81 ? 21.076 11.599 22.838 1.00 6.76 81 VAL A C 1
ATOM 652 O O . VAL A 1 81 ? 22.205 11.308 22.442 1.00 6.98 81 VAL A O 1
ATOM 656 N N . LEU A 1 82 ? 20.431 12.697 22.453 1.00 6.78 82 LEU A N 1
ATOM 657 C CA . LEU A 1 82 ? 21.060 13.687 21.591 1.00 7.01 82 LEU A CA 1
ATOM 658 C C . LEU A 1 82 ? 20.925 15.027 22.291 1.00 7.19 82 LEU A C 1
ATOM 659 O O . LEU A 1 82 ? 19.819 15.552 22.435 1.00 6.99 82 LEU A O 1
ATOM 664 N N . THR A 1 83 ? 22.053 15.580 22.723 1.00 7.60 83 THR A N 1
ATOM 665 C CA . THR A 1 83 ? 22.016 16.663 23.695 1.00 8.39 83 THR A CA 1
ATOM 666 C C . THR A 1 83 ? 23.166 17.653 23.572 1.00 9.32 83 THR A C 1
ATOM 667 O O . THR A 1 83 ? 24.274 17.290 23.183 1.00 9.57 83 THR A O 1
ATOM 671 N N . ALA A 1 84 ? 22.870 18.907 23.919 1.00 10.60 84 ALA A N 1
ATOM 672 C CA . ALA A 1 84 ? 23.873 19.963 24.009 1.00 12.30 84 ALA A CA 1
ATOM 673 C C . ALA A 1 84 ? 24.703 19.850 25.292 1.00 13.89 84 ALA 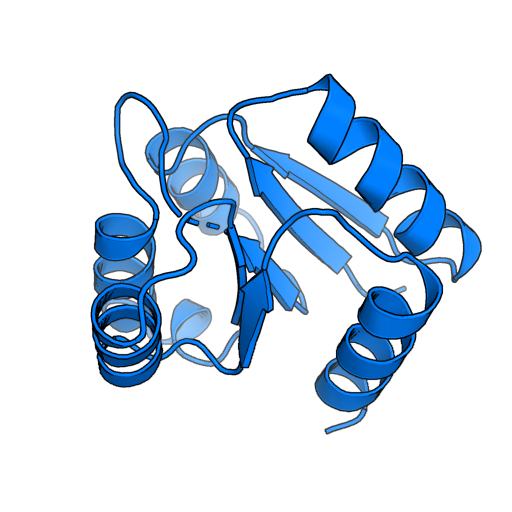A C 1
ATOM 674 O O . ALA A 1 84 ? 25.731 20.521 25.399 1.00 15.12 84 ALA A O 1
ATOM 676 N N . LYS A 1 85 ? 24.254 19.039 26.260 1.00 14.65 85 LYS A N 1
ATOM 677 C CA . LYS A 1 85 ? 25.035 18.757 27.478 1.00 16.53 85 LYS A CA 1
ATOM 678 C C . LYS A 1 85 ? 26.259 17.907 27.142 1.00 16.48 85 LYS A C 1
ATOM 679 O O . LYS A 1 85 ? 26.136 16.714 26.860 1.00 17.12 85 LYS A O 1
ATOM 685 N N . GLY A 1 86 ? 27.434 18.527 27.192 1.00 16.53 86 GLY A N 1
ATOM 686 C CA . GLY A 1 86 ? 28.669 17.883 26.750 1.00 16.40 86 GLY A CA 1
ATOM 687 C C . GLY A 1 86 ? 29.493 17.202 27.830 1.00 16.28 86 GLY A C 1
ATOM 688 O O . GLY A 1 86 ? 30.518 16.583 27.527 1.00 15.78 86 GLY A O 1
ATOM 689 N N . GLY A 1 87 ? 29.046 17.308 29.079 1.00 16.12 87 GLY A N 1
ATOM 690 C CA . GLY A 1 87 ? 29.817 16.837 30.232 1.00 15.35 87 GLY A CA 1
ATOM 691 C C . GLY A 1 87 ? 29.926 15.328 30.319 1.00 14.66 87 GLY A C 1
ATOM 692 O O . GLY A 1 87 ? 28.977 14.605 30.017 1.00 13.30 87 GLY A O 1
ATOM 693 N N . GLU A 1 88 ? 31.086 14.845 30.749 1.00 14.34 88 GLU A N 1
ATOM 694 C CA . GLU A 1 88 ? 31.245 13.417 31.037 1.00 15.02 88 GLU A CA 1
ATOM 695 C C . GLU A 1 88 ? 30.220 12.929 32.085 1.00 14.89 88 GLU A C 1
ATOM 696 O O . GLU A 1 88 ? 29.767 11.775 32.040 1.00 14.81 88 GLU A O 1
ATOM 702 N N . GLU A 1 89 ? 29.835 13.815 33.003 1.00 14.40 89 GLU A N 1
ATOM 703 C CA . GLU A 1 89 ? 28.873 13.463 34.057 1.00 14.99 89 GLU A CA 1
ATOM 704 C C . GLU A 1 89 ?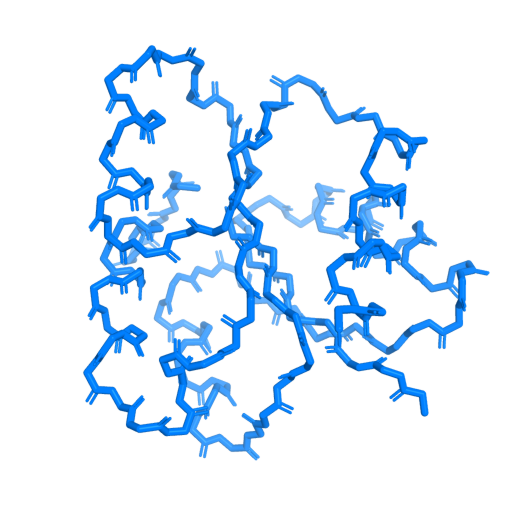 27.451 13.300 33.497 1.00 14.32 89 GLU A C 1
ATOM 705 O O . GLU A 1 89 ? 26.708 12.426 33.935 1.00 13.42 89 GLU A O 1
ATOM 711 N N . ASP A 1 90 ? 27.089 14.146 32.533 1.00 13.90 90 ASP A N 1
ATOM 712 C CA . ASP A 1 90 ? 25.771 14.045 31.889 1.00 14.66 90 ASP A CA 1
ATOM 713 C C . ASP A 1 90 ? 25.656 12.734 31.130 1.00 13.42 90 ASP A C 1
ATOM 714 O O . ASP A 1 90 ? 24.617 12.071 31.186 1.00 12.19 90 ASP A O 1
ATOM 719 N N . GLU A 1 91 ? 26.736 12.366 30.432 1.00 13.19 91 GLU A N 1
ATOM 720 C CA . GLU A 1 91 ? 26.787 11.104 29.697 1.00 13.33 91 GLU A CA 1
ATOM 721 C C . GLU A 1 91 ? 26.684 9.947 30.681 1.00 12.70 91 GLU A C 1
ATOM 722 O O . GLU A 1 91 ? 25.947 8.995 30.442 1.00 12.26 91 GLU A O 1
ATOM 728 N N . SER A 1 92 ? 27.408 10.041 31.803 1.00 12.03 92 SER A N 1
ATOM 729 C CA . SER A 1 92 ? 27.382 8.970 32.785 1.00 12.15 92 SER A CA 1
ATOM 730 C C . SER A 1 92 ? 25.970 8.705 33.280 1.00 11.48 92 SER A C 1
ATOM 731 O O . SER A 1 92 ? 25.554 7.554 33.356 1.00 12.00 92 SER A O 1
ATOM 734 N N . LEU A 1 93 ? 25.249 9.764 33.626 1.00 10.84 93 LEU A N 1
ATOM 735 C CA . LEU A 1 93 ? 23.897 9.612 34.172 1.00 10.70 93 LEU A CA 1
ATOM 736 C C . LEU A 1 93 ? 22.955 9.022 33.120 1.00 10.53 93 LEU A C 1
ATOM 737 O O . LEU A 1 93 ? 22.205 8.100 33.405 1.00 10.09 93 LEU A O 1
ATOM 742 N N . ALA A 1 94 ? 23.020 9.534 31.896 1.00 10.16 94 ALA A N 1
ATOM 743 C CA . ALA A 1 94 ? 22.135 8.988 30.848 1.00 10.26 94 ALA A CA 1
ATOM 744 C C . ALA A 1 94 ? 22.352 7.487 30.636 1.00 10.33 94 ALA A C 1
ATOM 745 O O . ALA A 1 94 ? 21.400 6.713 30.580 1.00 10.35 94 ALA A O 1
ATOM 747 N N . LEU A 1 95 ? 23.612 7.078 30.545 1.00 10.71 95 LEU A N 1
ATOM 748 C CA . LEU A 1 95 ? 23.946 5.660 30.395 1.00 10.99 95 LEU A CA 1
ATOM 749 C C . LEU A 1 95 ? 23.512 4.838 31.600 1.00 11.50 95 LEU A C 1
ATOM 750 O O . LEU A 1 95 ? 22.996 3.750 31.433 1.00 11.32 95 LEU A O 1
ATOM 755 N N . SER A 1 96 ? 23.712 5.367 32.807 1.00 12.72 96 SER A N 1
ATOM 756 C CA . SER A 1 96 ? 23.292 4.674 34.037 1.00 13.37 96 SER A CA 1
ATOM 757 C C . SER A 1 96 ? 21.785 4.462 34.102 1.00 13.80 96 SER A C 1
ATOM 758 O O . SER A 1 96 ? 21.308 3.486 34.695 1.00 13.33 96 SER A O 1
ATOM 761 N N . LEU A 1 97 ? 21.037 5.386 33.495 1.00 13.38 97 LEU A N 1
ATOM 762 C CA . LEU A 1 97 ? 19.575 5.316 33.460 1.00 13.35 97 LEU A CA 1
ATOM 763 C C . LEU A 1 97 ? 19.044 4.506 32.279 1.00 13.47 97 LEU A C 1
ATOM 764 O O . LEU A 1 97 ? 17.839 4.340 32.148 1.00 14.34 97 LEU A O 1
ATOM 769 N N . GLY A 1 98 ? 19.935 4.002 31.433 1.00 13.71 98 GLY A N 1
ATOM 770 C CA . GLY A 1 98 ? 19.548 3.025 30.416 1.00 13.74 98 GLY A CA 1
ATOM 771 C C . GLY A 1 98 ? 19.695 3.427 28.962 1.00 13.54 98 GLY A C 1
ATOM 772 O O . GLY A 1 98 ? 19.382 2.625 28.067 1.00 14.13 98 GLY A O 1
ATOM 773 N N . ALA A 1 99 ? 20.160 4.649 28.701 1.00 13.05 99 ALA A N 1
ATOM 774 C CA . ALA A 1 99 ? 20.352 5.084 27.317 1.00 12.60 99 ALA A CA 1
ATOM 775 C C . ALA A 1 99 ? 21.381 4.195 26.660 1.00 12.94 99 ALA A C 1
ATOM 776 O O . ALA A 1 99 ? 22.348 3.762 27.307 1.00 12.48 99 ALA A O 1
ATOM 778 N N . ARG A 1 100 ? 21.189 3.928 25.376 1.00 12.62 100 ARG A N 1
ATOM 779 C CA . ARG A 1 100 ? 22.160 3.120 24.636 1.00 13.36 100 ARG A CA 1
ATOM 780 C C . ARG A 1 100 ? 23.398 3.899 24.222 1.00 13.43 100 ARG A C 1
ATOM 781 O O . ARG A 1 100 ? 24.507 3.366 24.253 1.00 13.56 100 ARG A O 1
ATOM 789 N N . LYS A 1 101 ? 23.211 5.156 23.821 1.00 12.95 101 LYS A N 1
ATOM 790 C CA . LYS A 1 101 ? 24.294 5.992 23.325 1.00 13.03 101 LYS A CA 1
ATOM 791 C C . LYS A 1 101 ? 23.971 7.421 23.712 1.00 12.46 101 LYS A C 1
ATOM 792 O O . LYS A 1 101 ? 22.798 7.802 23.734 1.00 12.27 101 LYS A O 1
ATOM 798 N N . VAL A 1 102 ? 25.006 8.191 24.036 1.00 11.89 102 VAL A N 1
ATOM 799 C CA . VAL A 1 102 ? 24.875 9.637 24.205 1.00 11.50 102 VAL A CA 1
ATOM 800 C C . VAL A 1 102 ? 25.634 10.324 23.083 1.00 11.88 102 VAL A C 1
ATOM 801 O O . VAL A 1 102 ? 26.853 10.153 22.940 1.00 11.08 102 VAL A O 1
ATOM 805 N N . MET A 1 103 ? 24.903 11.104 22.296 1.00 12.20 103 MET A N 1
ATOM 806 C CA . MET A 1 103 ? 25.466 11.861 21.202 1.00 13.47 103 MET A CA 1
ATOM 807 C C . MET A 1 103 ? 25.333 13.349 21.517 1.00 13.86 103 MET A C 1
ATOM 808 O O . MET A 1 103 ? 24.296 13.798 22.023 1.00 12.88 103 MET A O 1
ATOM 813 N N . ARG A 1 104 ? 26.386 14.110 21.237 1.00 14.28 104 ARG A N 1
ATOM 814 C CA . ARG A 1 104 ? 26.392 15.544 21.546 1.00 14.63 104 ARG A CA 1
ATOM 815 C C . ARG A 1 104 ? 26.017 16.358 20.316 1.00 13.64 104 ARG A C 1
ATOM 816 O O . ARG A 1 104 ? 26.432 16.030 19.201 1.00 13.80 104 ARG A O 1
ATOM 824 N N . LYS A 1 105 ? 25.218 17.404 20.520 1.00 12.67 105 LYS A N 1
ATOM 825 C CA . LYS A 1 105 ? 25.081 18.455 19.535 1.00 11.73 105 LYS A CA 1
ATOM 826 C C . LYS A 1 105 ? 26.415 19.229 19.627 1.00 11.42 105 LYS A C 1
ATOM 827 O O . LYS A 1 105 ? 26.973 19.338 20.729 1.00 11.46 105 LYS A O 1
ATOM 833 N N . PRO A 1 106 ? 26.922 19.784 18.508 1.00 10.86 106 PRO A N 1
ATOM 834 C CA . PRO A 1 106 ? 26.327 19.932 17.189 1.00 10.72 106 PRO A CA 1
ATOM 835 C C . PRO A 1 106 ? 26.079 18.608 16.466 1.00 10.56 106 PRO A C 1
ATOM 836 O O . PRO A 1 106 ? 26.930 17.696 16.475 1.00 10.54 106 PRO A O 1
ATOM 840 N N . PHE A 1 107 ? 24.896 18.527 15.860 1.00 10.55 107 PHE A N 1
ATOM 841 C CA . PHE A 1 107 ? 24.376 17.348 15.172 1.00 10.49 107 PHE A CA 1
ATOM 842 C C . PHE A 1 107 ? 25.114 17.052 13.870 1.00 10.02 107 PHE A C 1
ATOM 843 O O . PHE A 1 107 ? 25.357 17.950 13.073 1.00 10.38 107 PHE A O 1
ATOM 851 N N . SER A 1 108 ? 25.494 15.797 13.664 1.00 9.28 108 SER A N 1
ATOM 852 C CA . SER A 1 108 ? 26.014 15.359 12.358 1.00 8.91 108 SER A CA 1
ATOM 853 C C . SER A 1 108 ? 25.058 14.299 11.789 1.00 8.76 108 SER A C 1
ATOM 854 O O . SER A 1 108 ? 24.931 13.217 12.371 1.00 8.60 108 SER A O 1
ATOM 857 N N . PRO A 1 109 ? 24.392 14.581 10.648 1.00 8.78 109 PRO A N 1
ATOM 858 C CA . PRO A 1 109 ? 23.514 13.542 10.063 1.00 8.90 109 PRO A CA 1
ATOM 859 C C . PRO A 1 109 ? 24.230 12.227 9.725 1.00 9.04 109 PRO A C 1
ATOM 860 O O . PRO A 1 109 ? 23.631 11.154 9.856 1.00 8.78 109 PRO A O 1
ATOM 864 N N . SER A 1 110 ? 25.489 12.309 9.279 1.00 8.88 110 SER A N 1
ATOM 865 C CA . SER A 1 110 ? 26.244 11.093 8.945 1.00 9.05 110 SER A CA 1
ATOM 866 C C . SER A 1 110 ? 26.548 10.252 10.172 1.00 9.30 110 SER A C 1
ATOM 867 O O . SER A 1 110 ? 26.367 9.026 10.158 1.00 9.45 110 SER A O 1
ATOM 870 N N . GLN A 1 111 ? 27.000 10.908 11.240 1.00 9.21 111 GLN A N 1
ATOM 871 C CA . GLN A 1 111 ? 27.319 10.207 12.477 1.00 9.45 111 GLN A CA 1
ATOM 872 C C . GLN A 1 111 ? 26.037 9.606 13.038 1.00 9.14 111 GLN A C 1
ATOM 873 O O . GLN A 1 111 ? 26.014 8.454 13.485 1.00 8.73 111 GLN A O 1
ATOM 879 N N . PHE A 1 112 ? 24.974 10.413 13.004 1.00 8.69 112 PHE A N 1
ATOM 880 C CA . PHE A 1 112 ? 23.682 10.025 13.542 1.00 9.13 112 PHE A CA 1
ATOM 881 C C . PHE A 1 112 ? 23.103 8.803 12.838 1.00 9.18 112 PHE A C 1
ATOM 882 O O . PHE A 1 112 ? 22.747 7.815 13.497 1.00 9.46 112 PHE A O 1
ATOM 890 N N . ILE A 1 113 ? 23.025 8.848 11.513 1.00 9.29 113 ILE A N 1
ATOM 891 C CA . ILE A 1 113 ? 22.385 7.751 10.776 1.00 9.75 113 ILE A CA 1
ATOM 892 C C . ILE A 1 113 ? 23.144 6.420 10.893 1.00 9.50 113 ILE A C 1
ATOM 893 O O . ILE A 1 113 ? 22.519 5.370 10.954 1.00 9.46 113 ILE A O 1
ATOM 898 N N . GLU A 1 114 ? 24.472 6.471 10.994 1.00 9.74 114 GLU A N 1
ATOM 899 C CA . GLU A 1 114 ? 25.246 5.240 11.235 1.00 9.91 114 GLU A CA 1
ATOM 900 C C . GLU A 1 114 ? 24.815 4.567 12.550 1.00 9.82 114 GLU A C 1
ATOM 901 O O . GLU A 1 114 ? 24.637 3.351 12.607 1.00 9.09 114 GLU A O 1
ATOM 907 N N . GLU A 1 115 ? 24.654 5.372 13.599 1.00 9.41 115 GLU A N 1
ATOM 908 C CA . GLU A 1 115 ? 24.242 4.869 14.902 1.00 9.82 115 GLU A CA 1
ATOM 909 C C . GLU A 1 115 ? 22.793 4.369 14.870 1.00 9.69 115 GLU A C 1
ATOM 910 O O . GLU A 1 115 ? 22.463 3.328 15.462 1.00 9.35 115 GLU A O 1
ATOM 916 N N . VAL A 1 116 ? 21.929 5.123 14.190 1.00 9.36 116 VAL A N 1
ATOM 917 C CA . VAL A 1 116 ? 20.512 4.719 14.077 1.00 9.60 116 VAL A CA 1
ATOM 918 C C . VAL A 1 116 ? 20.389 3.361 13.376 1.00 9.78 116 VAL A C 1
ATOM 919 O O . VAL A 1 116 ? 19.730 2.453 13.880 1.00 9.27 116 VAL A O 1
ATOM 923 N N . LYS A 1 117 ? 21.038 3.225 12.226 1.00 10.09 117 LYS A N 1
ATOM 924 C CA . LYS A 1 117 ? 21.050 1.944 11.516 1.00 11.40 117 LYS A CA 1
ATOM 925 C C . LYS A 1 117 ? 21.638 0.823 12.358 1.00 11.35 117 LYS A C 1
ATOM 926 O O . LYS A 1 117 ? 21.082 -0.275 12.395 1.00 11.61 117 LYS A O 1
ATOM 932 N N . HIS A 1 118 ? 22.740 1.103 13.048 1.00 10.99 118 HIS A N 1
ATOM 933 C CA . HIS A 1 118 ? 23.342 0.096 13.915 1.00 11.36 118 HIS A CA 1
ATOM 934 C C . HIS A 1 118 ? 22.374 -0.419 14.960 1.00 11.74 118 HIS A C 1
ATOM 935 O O . HIS A 1 118 ? 22.226 -1.630 15.136 1.00 12.09 118 HIS A O 1
ATOM 942 N N . LEU A 1 119 ? 21.694 0.491 15.647 1.00 11.49 119 LEU A N 1
ATOM 943 C CA . LEU A 1 119 ? 20.772 0.111 16.720 1.00 12.01 119 LEU A CA 1
ATOM 944 C C . LEU A 1 119 ? 19.509 -0.562 16.214 1.00 12.55 119 LEU A C 1
ATOM 945 O O . LEU A 1 119 ? 18.990 -1.474 16.867 1.00 12.83 119 LEU A O 1
ATOM 950 N N . LEU A 1 120 ? 19.011 -0.118 15.065 1.00 13.00 120 LEU A N 1
ATOM 951 C CA . LEU A 1 120 ? 17.819 -0.732 14.471 1.00 15.11 120 LEU A CA 1
ATOM 952 C C . LEU A 1 120 ? 18.114 -2.139 13.952 1.00 17.48 120 LEU A C 1
ATOM 953 O O . LEU A 1 120 ? 17.199 -2.970 13.873 1.00 19.57 120 LEU A O 1
ATOM 958 N N . ASN A 1 121 ? 19.385 -2.414 13.640 1.00 18.87 121 ASN A N 1
ATOM 959 C CA . ASN A 1 121 ? 19.807 -3.738 13.122 1.00 20.54 121 ASN A CA 1
ATOM 960 C C . ASN A 1 121 ? 20.446 -4.647 14.174 1.00 21.45 121 ASN A C 1
ATOM 961 O O . ASN A 1 121 ? 21.086 -5.652 13.849 1.00 22.43 121 ASN A O 1
ATOM 966 N N . GLU A 1 122 ? 20.317 -4.265 15.432 1.00 20.50 122 GLU A N 1
ATOM 967 C CA . GLU A 1 122 ? 20.769 -5.082 16.544 1.00 21.39 122 GLU A CA 1
ATOM 968 C C . GLU A 1 122 ? 20.071 -6.440 16.548 1.00 20.50 122 GLU A C 1
ATOM 969 O O . GLU A 1 122 ? 18.852 -6.507 16.371 1.00 18.75 122 GLU A O 1
#

Solvent-accessible surface area: 6262 Å² total

GO terms:
  GO:0005515 protein binding (F, IPI)

B-factor: mean 13.52, std 6.36, range [5.23, 38.22]